Protein AF-A0AAE0UI60-F1 (afdb_monomer_lite)

Structure (mmCIF, N/CA/C/O backbone):
data_AF-A0AAE0UI60-F1
#
_entry.id   AF-A0AAE0UI60-F1
#
loop_
_atom_site.group_PDB
_atom_site.id
_atom_site.type_symbol
_atom_site.label_atom_id
_atom_site.label_alt_id
_atom_site.label_comp_id
_atom_site.label_asym_id
_atom_site.label_entity_id
_atom_site.label_seq_id
_atom_site.pdbx_PDB_ins_code
_atom_site.Cartn_x
_atom_site.Cartn_y
_atom_site.Cartn_z
_atom_site.occupancy
_atom_site.B_iso_or_equiv
_atom_site.auth_seq_id
_atom_site.auth_comp_id
_atom_site.auth_asym_id
_atom_site.auth_atom_id
_atom_site.pdbx_PDB_model_num
ATOM 1 N N . MET A 1 1 ? 24.612 29.756 84.325 1.00 54.50 1 MET A N 1
ATOM 2 C CA . MET A 1 1 ? 24.833 29.083 83.025 1.00 54.50 1 MET A CA 1
ATOM 3 C C . MET A 1 1 ? 26.269 29.325 82.548 1.00 54.50 1 MET A C 1
ATOM 5 O O . MET A 1 1 ? 26.470 29.763 81.431 1.00 54.50 1 MET A O 1
ATOM 9 N N . GLU A 1 2 ? 27.272 29.038 83.386 1.00 56.78 2 GLU A N 1
ATOM 10 C CA . GLU A 1 2 ? 28.703 29.160 83.016 1.00 56.78 2 GLU A CA 1
ATOM 11 C C . GLU A 1 2 ? 29.542 27.953 83.486 1.00 56.78 2 GLU A C 1
ATOM 13 O O . GLU A 1 2 ? 30.718 27.848 83.172 1.00 56.78 2 GLU A O 1
ATOM 18 N N . GLN A 1 3 ? 28.953 26.984 84.201 1.00 57.47 3 GLN A N 1
ATOM 19 C CA . GLN A 1 3 ? 29.685 25.809 84.702 1.00 57.47 3 GLN A CA 1
ATOM 20 C C . GLN A 1 3 ? 29.751 24.630 83.716 1.00 57.47 3 GLN A C 1
ATOM 22 O O . GLN A 1 3 ? 30.562 23.732 83.911 1.00 57.47 3 GLN A O 1
ATOM 27 N N . LEU A 1 4 ? 28.936 24.615 82.653 1.00 56.53 4 LEU A N 1
ATOM 28 C CA . LEU A 1 4 ? 28.912 23.506 81.682 1.00 56.53 4 LEU A CA 1
ATOM 29 C C . LEU A 1 4 ? 29.905 23.687 80.524 1.00 56.53 4 LEU A C 1
ATOM 31 O O . LEU A 1 4 ? 30.267 22.708 79.881 1.00 56.53 4 LEU A O 1
ATOM 35 N N . SER A 1 5 ? 30.387 24.910 80.277 1.00 58.50 5 SER A N 1
ATOM 36 C CA . SER A 1 5 ? 31.343 25.217 79.199 1.00 58.50 5 SER A CA 1
ATOM 37 C C . SER A 1 5 ? 32.766 24.724 79.471 1.00 58.50 5 SER A C 1
ATOM 39 O O . SER A 1 5 ? 33.594 24.743 78.566 1.00 58.50 5 SER A O 1
ATOM 41 N N . HIS A 1 6 ? 33.064 24.281 80.696 1.00 59.53 6 HIS A N 1
ATOM 42 C CA . HIS A 1 6 ? 34.407 23.856 81.107 1.00 59.53 6 HIS A CA 1
ATOM 43 C C . HIS A 1 6 ? 34.570 22.334 81.237 1.00 59.53 6 HIS A C 1
ATOM 45 O O . HIS A 1 6 ? 35.586 21.866 81.744 1.00 59.53 6 HIS A O 1
ATOM 51 N N . THR A 1 7 ? 33.607 21.547 80.747 1.00 59.31 7 THR A N 1
ATOM 52 C CA . THR A 1 7 ? 33.773 20.090 80.627 1.00 59.31 7 THR A CA 1
ATOM 53 C C . THR A 1 7 ? 34.365 19.752 79.258 1.00 59.31 7 THR A C 1
ATOM 55 O O . THR A 1 7 ? 33.757 20.013 78.226 1.00 59.31 7 THR A O 1
ATOM 58 N N . HIS A 1 8 ? 35.592 19.220 79.243 1.00 61.09 8 HIS A N 1
ATOM 59 C CA . HIS A 1 8 ? 36.324 18.889 78.008 1.00 61.09 8 HIS A CA 1
ATOM 60 C C . HIS A 1 8 ? 35.915 17.528 77.410 1.00 61.09 8 HIS A C 1
ATOM 62 O O . HIS A 1 8 ? 36.372 17.165 76.331 1.00 61.09 8 HIS A O 1
ATOM 68 N N . ASP A 1 9 ? 35.049 16.780 78.103 1.00 71.81 9 ASP A N 1
ATOM 69 C CA . ASP A 1 9 ? 34.435 15.548 77.612 1.00 71.81 9 ASP A CA 1
ATOM 70 C C . ASP A 1 9 ? 32.989 15.822 77.169 1.00 71.81 9 ASP A C 1
ATOM 72 O O . ASP A 1 9 ? 32.087 16.097 77.970 1.00 71.81 9 ASP A O 1
ATOM 76 N N . HIS A 1 10 ? 32.776 15.740 75.859 1.00 63.75 10 HIS A N 1
ATOM 77 C CA . HIS A 1 10 ? 31.503 16.040 75.212 1.00 63.75 10 HIS A CA 1
ATOM 78 C C . HIS A 1 10 ? 30.389 15.044 75.566 1.00 63.75 10 HIS A C 1
ATOM 80 O O . HIS A 1 10 ? 29.211 15.386 75.451 1.00 63.75 10 HIS A O 1
ATOM 86 N N . ILE A 1 11 ? 30.724 13.834 76.026 1.00 68.75 11 ILE A N 1
ATOM 87 C CA . ILE A 1 11 ? 29.720 12.843 76.434 1.00 68.75 11 ILE A CA 1
ATOM 88 C C . ILE A 1 11 ? 29.089 13.265 77.764 1.00 68.75 11 ILE A C 1
ATOM 90 O O . ILE A 1 11 ? 27.867 13.224 77.925 1.00 68.75 11 ILE A O 1
ATOM 94 N N . GLN A 1 12 ? 29.906 13.750 78.697 1.00 66.38 12 GLN A N 1
ATOM 95 C CA . GLN A 1 12 ? 29.445 14.187 80.012 1.00 66.38 12 GLN A CA 1
ATOM 96 C C . GLN A 1 12 ? 28.627 15.487 79.931 1.00 66.38 12 GLN A C 1
ATOM 98 O O . GLN A 1 12 ? 27.638 15.657 80.654 1.00 66.38 12 GLN A O 1
ATOM 103 N N . PHE A 1 13 ? 28.971 16.367 78.985 1.00 69.44 13 PHE A N 1
ATOM 104 C CA . PHE A 1 13 ? 28.158 17.531 78.626 1.00 69.44 13 PHE A CA 1
ATOM 105 C C . PHE A 1 13 ? 26.757 17.125 78.143 1.00 69.44 13 PHE A C 1
ATOM 107 O O . PHE A 1 13 ? 25.756 17.642 78.636 1.00 69.44 13 PHE A O 1
ATOM 114 N N . LEU A 1 14 ? 26.657 16.158 77.223 1.00 67.44 14 LEU A N 1
ATOM 115 C CA . LEU A 1 14 ? 25.364 15.708 76.692 1.00 67.44 14 LEU A CA 1
ATOM 116 C C . LEU A 1 14 ? 24.477 15.067 77.769 1.00 67.44 14 LEU A C 1
ATOM 118 O O . LEU A 1 14 ? 23.272 15.327 77.807 1.00 67.44 14 LEU A O 1
ATOM 122 N N . GLN A 1 15 ? 25.064 14.273 78.668 1.00 66.75 15 GLN A N 1
ATOM 123 C CA . GLN A 1 15 ? 24.326 13.639 79.764 1.00 66.75 15 GLN A CA 1
ATOM 124 C C . GLN A 1 15 ? 23.817 14.659 80.795 1.00 66.75 15 GLN A C 1
ATOM 126 O O . GLN A 1 15 ? 22.682 14.560 81.255 1.00 66.75 15 GLN A O 1
ATOM 131 N N . SER A 1 16 ? 24.610 15.682 81.122 1.00 66.06 16 SER A N 1
ATOM 132 C CA . SER A 1 16 ? 24.191 16.744 82.050 1.00 66.06 16 SER A CA 1
ATOM 133 C C . SER A 1 16 ? 23.150 17.697 81.443 1.00 66.06 16 SER A C 1
ATOM 135 O O . SER A 1 16 ? 22.253 18.156 82.153 1.00 66.06 16 SER A O 1
ATOM 137 N N . PHE A 1 17 ? 23.185 17.923 80.124 1.00 62.94 17 PHE A N 1
ATOM 138 C CA . PHE A 1 17 ? 22.167 18.700 79.406 1.00 62.94 17 PHE A CA 1
ATOM 139 C C . PHE A 1 17 ? 20.787 18.026 79.385 1.00 62.94 17 PHE A C 1
ATOM 141 O O . PHE A 1 17 ? 19.764 18.713 79.410 1.00 62.94 17 PHE A O 1
ATOM 148 N N . GLN A 1 18 ? 20.732 16.691 79.349 1.00 62.88 18 GLN A N 1
ATOM 149 C CA . GLN A 1 18 ? 19.467 15.948 79.397 1.00 62.88 18 GLN A CA 1
ATOM 150 C C . GLN A 1 18 ? 18.785 16.058 80.767 1.00 62.88 18 GLN A C 1
ATOM 152 O O . GLN A 1 18 ? 17.566 16.212 80.821 1.00 62.88 18 GLN A O 1
ATOM 157 N N . SER A 1 19 ? 19.558 16.086 81.855 1.00 60.16 19 SER A N 1
ATOM 158 C CA . SER A 1 19 ? 19.050 16.256 83.227 1.00 60.16 19 SER A CA 1
ATOM 159 C C . SER A 1 19 ? 18.514 17.667 83.521 1.00 60.16 19 SER A C 1
ATOM 161 O O . SER A 1 19 ? 17.753 17.848 84.467 1.00 60.16 19 SER A O 1
ATOM 163 N N . LEU A 1 20 ? 18.885 18.667 82.711 1.00 57.47 20 LEU A N 1
ATOM 164 C CA . LEU A 1 20 ? 18.445 20.067 82.826 1.00 57.47 20 LEU A CA 1
ATOM 165 C C . LEU A 1 20 ? 17.223 20.408 81.960 1.00 57.47 20 LEU A C 1
ATOM 167 O O . LEU A 1 20 ? 16.776 21.557 81.960 1.00 57.47 20 LEU A O 1
ATOM 171 N N . ARG A 1 21 ? 16.644 19.432 81.245 1.00 55.31 21 ARG A N 1
ATOM 172 C CA . ARG A 1 21 ? 15.349 19.600 80.571 1.00 55.31 21 ARG A CA 1
ATOM 173 C C . ARG A 1 21 ? 14.219 19.639 81.601 1.00 55.31 21 ARG A C 1
ATOM 175 O O . ARG A 1 21 ? 13.455 18.693 81.754 1.00 55.31 21 ARG A O 1
ATOM 182 N N . VAL A 1 22 ? 14.087 20.767 82.291 1.00 53.34 22 VAL A N 1
ATOM 183 C CA . VAL A 1 22 ? 12.815 21.164 82.898 1.00 53.34 22 VAL A CA 1
ATOM 184 C C . VAL A 1 22 ? 11.835 21.371 81.745 1.00 53.34 22 VAL A C 1
ATOM 186 O O . VAL A 1 22 ? 12.122 22.129 80.820 1.00 53.34 22 VAL A O 1
ATOM 189 N N . SER A 1 23 ? 10.712 20.649 81.777 1.00 56.75 23 SER A N 1
ATOM 190 C CA . SER A 1 23 ? 9.613 20.774 80.817 1.00 56.75 23 SER A CA 1
ATOM 191 C C . SER A 1 23 ? 9.226 22.246 80.670 1.00 56.75 23 SER A C 1
ATOM 193 O O . SER A 1 23 ? 8.583 22.814 81.552 1.00 56.75 23 SER A O 1
ATOM 195 N N . SER A 1 24 ? 9.639 22.877 79.569 1.00 51.75 24 SER A N 1
ATOM 196 C CA . SER A 1 24 ? 9.162 24.206 79.208 1.00 51.75 24 SER A CA 1
ATOM 197 C C . SER A 1 24 ? 7.721 24.038 78.746 1.00 51.75 24 SER A C 1
ATOM 199 O O . SER A 1 24 ? 7.455 23.661 77.609 1.00 51.75 24 SER A O 1
ATOM 201 N N . GLY A 1 25 ? 6.795 24.219 79.688 1.00 56.00 25 GLY A N 1
ATOM 202 C CA . GLY A 1 25 ? 5.372 24.325 79.410 1.00 56.00 25 GLY A CA 1
ATOM 203 C C . GLY A 1 25 ? 5.134 25.563 78.560 1.00 56.00 25 GLY A C 1
ATOM 204 O O . GLY A 1 25 ? 4.997 26.665 79.087 1.00 56.00 25 GLY A O 1
ATOM 205 N N . ARG A 1 26 ? 5.141 25.379 77.243 1.00 54.03 26 ARG A N 1
ATOM 206 C CA . ARG A 1 26 ? 4.696 26.380 76.284 1.00 54.03 26 ARG A CA 1
ATOM 207 C C . ARG A 1 26 ? 4.204 25.681 75.023 1.00 54.03 26 ARG A C 1
ATOM 209 O O . ARG A 1 26 ? 4.952 25.477 74.070 1.00 54.03 26 ARG A O 1
ATOM 216 N N . ASP A 1 27 ? 2.932 25.305 75.059 1.00 57.16 27 ASP A N 1
ATOM 217 C CA . ASP A 1 27 ? 2.177 24.861 73.892 1.00 57.16 27 ASP A CA 1
ATOM 218 C C . ASP A 1 27 ? 1.843 26.075 73.014 1.00 57.16 27 ASP A C 1
ATOM 220 O O . ASP A 1 27 ? 0.735 26.600 73.059 1.00 57.16 27 ASP A O 1
ATOM 224 N N . ASP A 1 28 ? 2.779 26.514 72.175 1.00 61.03 28 ASP A N 1
ATOM 225 C CA . ASP A 1 28 ? 2.447 27.407 71.056 1.00 61.03 28 ASP A CA 1
ATOM 226 C C . ASP A 1 28 ? 2.079 26.545 69.829 1.00 61.03 28 ASP A C 1
ATOM 228 O O . ASP A 1 28 ? 2.701 26.612 68.771 1.00 61.03 28 ASP A O 1
ATOM 232 N N . SER A 1 29 ? 1.070 25.677 69.984 1.00 56.62 29 SER A N 1
ATOM 233 C CA . SER A 1 29 ? 0.429 24.977 68.865 1.00 56.62 29 SER A CA 1
ATOM 234 C C . SER A 1 29 ? -0.749 25.822 68.395 1.00 56.62 29 SER A C 1
ATOM 236 O O . SER A 1 29 ? -1.833 25.799 68.982 1.00 56.62 29 SER A O 1
ATOM 238 N N . SER A 1 30 ? -0.544 26.614 67.345 1.00 58.53 30 SER A N 1
ATOM 239 C CA . SER A 1 30 ? -1.636 27.279 66.638 1.00 58.53 30 SER A CA 1
ATOM 240 C C . SER A 1 30 ? -2.511 26.218 65.966 1.00 58.53 30 SER A C 1
ATOM 242 O O . SER A 1 30 ? -2.316 25.838 64.813 1.00 58.53 30 SER A O 1
ATOM 244 N N . SER A 1 31 ? -3.489 25.704 66.712 1.00 60.28 31 SER A N 1
ATOM 245 C CA . SER A 1 31 ? -4.502 24.811 66.161 1.00 60.28 31 SER A CA 1
ATOM 246 C C . SER A 1 31 ? -5.341 25.581 65.136 1.00 60.28 31 SER A C 1
ATOM 248 O O . SER A 1 31 ? -6.207 26.387 65.469 1.00 60.28 31 SER A O 1
ATOM 250 N N . ILE A 1 32 ? -5.073 25.357 63.849 1.00 65.12 32 ILE A N 1
ATOM 251 C CA . ILE A 1 32 ? -6.052 25.662 62.808 1.00 65.12 32 ILE A CA 1
ATOM 252 C C . ILE A 1 32 ? -7.220 24.705 63.041 1.00 65.12 32 ILE A C 1
ATOM 254 O O . ILE A 1 32 ? -7.151 23.508 62.755 1.00 65.12 32 ILE A O 1
ATOM 258 N N . THR A 1 33 ? -8.299 25.233 63.609 1.00 63.25 33 THR A N 1
ATOM 259 C CA . THR A 1 33 ? -9.559 24.512 63.765 1.00 63.25 33 THR A CA 1
ATOM 260 C C . THR A 1 33 ? -10.186 24.333 62.385 1.00 63.25 33 THR A C 1
ATOM 262 O O . THR A 1 33 ? -10.942 25.180 61.913 1.00 63.25 33 THR A O 1
ATOM 265 N N . VAL A 1 34 ? -9.866 23.227 61.709 1.00 62.97 34 VAL A N 1
ATOM 266 C CA . VAL A 1 34 ? -10.606 22.804 60.514 1.00 62.97 34 VAL A CA 1
ATOM 267 C C . VAL A 1 34 ? -12.009 22.419 60.975 1.00 62.97 34 VAL A C 1
ATOM 269 O O . VAL A 1 34 ? -12.195 21.439 61.698 1.00 62.97 34 VAL A O 1
ATOM 272 N N . ASN A 1 35 ? -12.995 23.236 60.614 1.00 63.19 35 ASN A N 1
ATOM 273 C CA . ASN A 1 35 ? -14.378 23.069 61.039 1.00 63.19 35 ASN A CA 1
ATOM 274 C C . ASN A 1 35 ? -14.955 21.752 60.481 1.00 63.19 35 ASN A C 1
ATOM 276 O O . ASN A 1 35 ? -15.293 21.654 59.302 1.00 63.19 35 ASN A O 1
ATOM 280 N N . LYS A 1 36 ? -15.063 20.730 61.341 1.00 61.31 36 LYS A N 1
ATOM 281 C CA . LYS A 1 36 ? -15.553 19.380 61.003 1.00 61.31 36 LYS A CA 1
ATOM 282 C C . LYS A 1 36 ? -17.068 19.304 60.751 1.00 61.31 36 LYS A C 1
ATOM 284 O O . LYS A 1 36 ? -17.559 18.229 60.425 1.00 61.31 36 LYS A O 1
ATOM 289 N N . HIS A 1 37 ? -17.809 20.407 60.895 1.00 65.69 37 HIS A N 1
ATOM 290 C CA . HIS A 1 37 ? -19.267 20.443 60.710 1.00 65.69 37 HIS A CA 1
ATOM 291 C C . HIS A 1 37 ? -19.707 20.890 59.310 1.00 65.69 37 HIS A C 1
ATOM 293 O O . HIS A 1 37 ? -20.903 21.009 59.047 1.00 65.69 37 HIS A O 1
ATOM 299 N N . LEU A 1 38 ? -18.764 21.129 58.397 1.00 69.69 38 LEU A N 1
ATOM 300 C CA . LEU A 1 38 ? -19.082 21.452 57.011 1.00 69.69 38 LEU A CA 1
ATOM 301 C C . LEU A 1 38 ? -19.504 20.177 56.269 1.00 69.69 38 LEU A C 1
ATOM 303 O O . LEU A 1 38 ? -18.672 19.367 55.866 1.00 69.69 38 LEU A O 1
ATOM 307 N N . SER A 1 39 ? -20.815 19.995 56.102 1.00 78.69 39 SER A N 1
ATOM 308 C CA . SER A 1 39 ? -21.358 18.958 55.225 1.00 78.69 39 SER A CA 1
ATOM 309 C C . SER A 1 39 ? -21.377 19.449 53.776 1.00 78.69 39 SER A C 1
ATOM 311 O O . SER A 1 39 ? -21.921 20.505 53.458 1.00 78.69 39 SER A O 1
ATOM 313 N N . PHE A 1 40 ? -20.817 18.637 52.880 1.00 85.38 40 PHE A N 1
ATOM 314 C CA . PHE A 1 40 ? -20.892 18.828 51.431 1.00 85.38 40 PHE A CA 1
ATOM 315 C C . PHE A 1 40 ? -22.069 18.073 50.806 1.00 85.38 40 PHE A C 1
ATOM 317 O O . PHE A 1 40 ? -22.116 17.930 49.587 1.00 85.38 40 PHE A O 1
ATOM 324 N N . ASP A 1 41 ? -23.014 17.566 51.599 1.00 88.81 41 ASP A N 1
ATOM 325 C CA . ASP A 1 41 ? -24.104 16.732 51.082 1.00 88.81 41 ASP A CA 1
ATOM 326 C C . ASP A 1 41 ? -24.990 17.507 50.102 1.00 88.81 41 ASP A C 1
ATOM 328 O O . ASP A 1 41 ? -25.378 16.969 49.067 1.00 88.81 41 ASP A O 1
ATOM 332 N N . GLY A 1 42 ? -25.216 18.801 50.358 1.00 90.56 42 GLY A N 1
ATOM 333 C CA . GLY A 1 42 ? -25.898 19.690 49.415 1.00 90.56 42 GLY A CA 1
ATOM 334 C C . GLY A 1 42 ? -25.142 19.834 48.091 1.00 90.56 42 GLY A C 1
ATOM 335 O O . GLY A 1 42 ? -25.736 19.705 47.026 1.00 90.56 42 GLY A O 1
ATOM 336 N N . VAL A 1 43 ? -23.818 20.014 48.144 1.00 91.19 43 VAL A N 1
ATOM 337 C CA . VAL A 1 43 ? -22.960 20.117 46.948 1.00 91.19 43 VAL A CA 1
ATOM 338 C C . VAL A 1 43 ? -22.945 18.799 46.173 1.00 91.19 43 VAL A C 1
ATOM 340 O O . VAL A 1 43 ? -23.096 18.788 44.954 1.00 91.19 43 VAL A O 1
ATOM 343 N N . ARG A 1 44 ? -22.822 17.673 46.881 1.00 91.69 44 ARG A N 1
ATOM 344 C CA . ARG A 1 44 ? -22.840 16.326 46.305 1.00 91.69 44 ARG A CA 1
ATOM 345 C C . ARG A 1 44 ? -24.174 16.024 45.634 1.00 91.69 44 ARG A C 1
ATOM 347 O O . ARG A 1 44 ? -24.186 15.435 44.554 1.00 91.69 44 ARG A O 1
ATOM 354 N N . LYS A 1 45 ? -25.280 16.451 46.248 1.00 95.94 45 LYS A N 1
ATOM 355 C CA . LYS A 1 45 ? -26.622 16.324 45.682 1.00 95.94 45 LYS A CA 1
ATOM 356 C C . LYS A 1 45 ? -26.754 17.153 44.409 1.00 95.94 45 LYS A C 1
ATOM 358 O O . LYS A 1 45 ? -27.077 16.585 43.376 1.00 95.94 45 LYS A O 1
ATOM 363 N N . SER A 1 46 ? -26.392 18.436 44.444 1.00 96.06 46 SER A N 1
ATOM 364 C CA . SER A 1 46 ? -26.423 19.298 43.256 1.00 96.06 46 SER A CA 1
ATOM 365 C C . SER A 1 46 ? -25.552 18.764 42.115 1.00 96.06 46 SER A C 1
ATOM 367 O O . SER A 1 46 ? -25.952 18.828 40.956 1.00 96.06 46 SER A O 1
ATOM 369 N N . L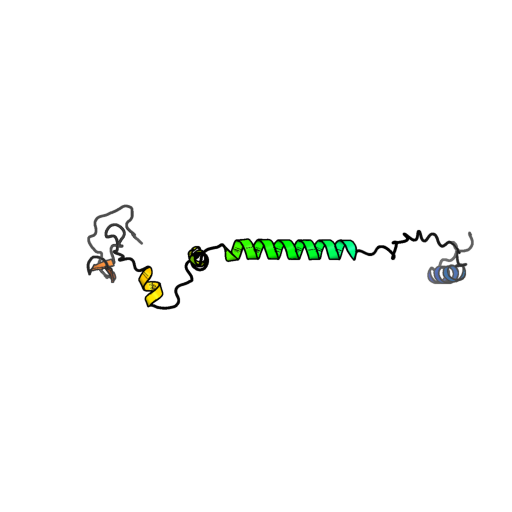EU A 1 47 ? -24.382 18.195 42.423 1.00 95.38 47 LEU A N 1
ATOM 370 C CA . LEU A 1 47 ? -23.518 17.566 41.423 1.00 95.38 47 LEU A CA 1
ATOM 371 C C . LEU A 1 47 ? -24.145 16.290 40.840 1.00 95.38 47 LEU A C 1
ATOM 373 O O . LEU A 1 47 ? -24.050 16.055 39.638 1.00 95.38 47 LEU A O 1
ATOM 377 N N . SER A 1 48 ? -24.807 15.488 41.677 1.00 96.44 48 SER A N 1
ATOM 378 C CA . SER A 1 48 ? -25.544 14.294 41.241 1.00 96.44 48 SER A CA 1
ATOM 379 C C . SER A 1 48 ? -26.721 14.665 40.337 1.00 96.44 48 SER A C 1
ATOM 381 O O . SER A 1 48 ? -26.891 14.062 39.280 1.00 96.44 48 SER A O 1
ATOM 383 N N . ASP A 1 49 ? -27.482 15.696 40.708 1.00 97.00 49 ASP A N 1
ATOM 384 C CA . ASP A 1 49 ? -28.612 16.199 39.926 1.00 97.00 49 ASP A CA 1
ATOM 385 C C . ASP A 1 49 ? -28.142 16.780 38.580 1.00 97.00 49 ASP A C 1
ATOM 387 O O . ASP A 1 49 ? -28.760 16.532 37.544 1.00 97.00 49 ASP A O 1
ATOM 391 N N . LEU A 1 50 ? -27.012 17.500 38.565 1.00 96.00 50 LEU A N 1
ATOM 392 C CA . LEU A 1 50 ? -26.390 17.999 37.335 1.00 96.00 50 LEU A CA 1
ATOM 393 C C . LEU A 1 50 ? -25.912 16.857 36.430 1.00 96.00 50 LEU A C 1
ATOM 395 O O . LEU A 1 50 ? -26.166 16.890 35.228 1.00 96.00 50 LEU A O 1
ATOM 399 N N . LYS A 1 51 ? -25.243 15.845 36.996 1.00 94.69 51 LYS A N 1
ATOM 400 C CA . LYS A 1 51 ? -24.806 14.657 36.252 1.00 94.69 51 LYS A CA 1
ATOM 401 C C . LYS A 1 51 ? -26.000 13.951 35.612 1.00 94.69 51 LYS A C 1
ATOM 403 O O . LYS A 1 51 ? -25.952 13.648 34.426 1.00 94.69 51 LYS A O 1
ATOM 408 N N . LYS A 1 52 ? -27.075 13.748 36.377 1.00 96.00 52 LYS A N 1
ATOM 409 C CA . LYS A 1 52 ? -28.303 13.127 35.877 1.00 96.00 52 LYS A CA 1
ATOM 410 C C . LYS A 1 52 ? -28.899 13.925 34.716 1.00 96.00 52 LYS A C 1
ATOM 412 O O . LYS A 1 52 ? -29.225 13.347 33.689 1.00 96.00 52 LYS A O 1
ATOM 417 N N . ARG A 1 53 ? -28.972 15.253 34.844 1.00 93.50 53 ARG A N 1
ATOM 418 C CA . ARG A 1 53 ? -29.446 16.135 33.764 1.00 93.50 53 ARG A CA 1
ATOM 419 C C . ARG A 1 53 ? -28.571 16.066 32.517 1.00 93.50 53 ARG A C 1
ATOM 421 O O . ARG A 1 53 ? -29.099 16.081 31.414 1.00 93.50 53 ARG A O 1
ATOM 428 N N . LEU A 1 54 ? -27.248 15.992 32.675 1.00 90.25 54 LEU A N 1
ATOM 429 C CA . LEU A 1 54 ? -26.342 15.778 31.546 1.00 90.25 54 LEU A CA 1
ATOM 430 C C . LEU A 1 54 ? -26.629 14.442 30.861 1.00 90.25 54 LEU A C 1
ATOM 432 O O . LEU A 1 54 ? -26.736 14.416 29.644 1.00 90.25 54 LEU A O 1
ATOM 436 N N . GLU A 1 55 ? -26.785 13.357 31.619 1.00 87.06 55 GLU A N 1
ATOM 437 C CA . GLU A 1 55 ? -27.119 12.036 31.071 1.00 87.06 55 GLU A CA 1
ATOM 438 C C . GLU A 1 55 ? -28.473 12.036 30.350 1.00 87.06 55 GLU A C 1
ATOM 440 O O . GLU A 1 55 ? -28.569 11.478 29.262 1.00 87.06 55 GLU A O 1
ATOM 445 N N . GLU A 1 56 ? -29.490 12.704 30.900 1.00 90.25 56 GLU A N 1
ATOM 446 C CA . GLU A 1 56 ? -30.800 12.886 30.260 1.00 90.25 56 GLU A CA 1
ATOM 447 C C . GLU A 1 56 ? -30.669 13.647 28.930 1.00 90.25 56 GLU A C 1
ATOM 449 O O . GLU A 1 56 ? -31.156 13.165 27.912 1.00 90.25 56 GLU A O 1
ATOM 454 N N . ILE A 1 57 ? -29.931 14.766 28.904 1.00 85.88 57 ILE A N 1
ATOM 455 C CA . ILE A 1 57 ? -29.653 15.526 27.671 1.00 85.88 57 ILE A CA 1
ATOM 456 C C . ILE A 1 57 ? -28.891 14.664 26.664 1.00 85.88 57 ILE A C 1
ATOM 458 O O . ILE A 1 57 ? -29.238 14.639 25.486 1.00 85.88 57 ILE A O 1
ATOM 462 N N . PHE A 1 58 ? -27.862 13.938 27.111 1.00 75.00 58 PHE A N 1
ATOM 463 C CA . PHE A 1 58 ? -27.102 13.055 26.237 1.00 75.00 58 PHE A CA 1
ATOM 464 C C . PHE A 1 58 ? -27.996 11.977 25.646 1.00 75.00 58 PHE A C 1
ATOM 466 O O . PHE A 1 58 ? -27.909 11.769 24.449 1.00 75.00 58 PHE A O 1
ATOM 473 N N . GLN A 1 59 ? -28.864 11.331 26.425 1.00 76.94 59 GLN A N 1
ATOM 474 C CA . GLN A 1 59 ? -29.780 10.307 25.918 1.00 76.94 59 GLN A CA 1
ATOM 475 C C . GLN A 1 59 ? -30.847 10.893 24.989 1.00 76.94 59 GLN A C 1
ATOM 477 O O . GLN A 1 59 ? -31.091 10.330 23.929 1.00 76.94 59 GLN A O 1
ATOM 482 N N . GLU A 1 60 ? -31.453 12.032 25.322 1.00 74.25 60 GLU A N 1
ATOM 483 C CA . GLU A 1 60 ? -32.437 12.689 24.454 1.00 74.25 60 GLU A CA 1
ATOM 484 C C . GLU A 1 60 ? -31.836 13.129 23.113 1.00 74.25 60 GLU A C 1
ATOM 486 O O . GLU A 1 60 ? -32.501 13.023 22.082 1.00 74.25 60 GLU A O 1
ATOM 491 N N . GLU A 1 61 ? -30.583 13.584 23.101 1.00 65.31 61 GLU A N 1
ATOM 492 C CA . GLU A 1 61 ? -29.875 13.959 21.875 1.00 65.31 61 GLU A CA 1
ATOM 493 C C . GLU A 1 61 ? -29.283 12.739 21.144 1.00 65.31 61 GLU A C 1
ATOM 495 O O . GLU A 1 61 ? -29.287 12.725 19.916 1.00 65.31 61 GLU A O 1
ATOM 500 N N . PHE A 1 62 ? -28.856 11.679 21.851 1.00 58.47 62 PHE A N 1
ATOM 501 C CA . PHE A 1 62 ? -28.353 10.439 21.233 1.00 58.47 62 PHE A CA 1
ATOM 502 C C . PHE A 1 62 ? -29.462 9.577 20.624 1.00 58.47 62 PHE A C 1
ATOM 504 O O . PHE A 1 62 ? -29.252 8.988 19.568 1.00 58.47 62 PHE A O 1
ATOM 511 N N . ILE A 1 63 ? -30.644 9.514 21.248 1.00 59.97 63 ILE A N 1
ATOM 512 C CA . ILE A 1 63 ? -31.812 8.777 20.727 1.00 59.97 63 ILE A CA 1
ATOM 513 C C . ILE A 1 63 ? -32.370 9.461 19.465 1.00 59.97 63 ILE A C 1
ATOM 515 O O . ILE A 1 63 ? -33.001 8.812 18.634 1.00 59.97 63 ILE A O 1
ATOM 519 N N . LYS A 1 64 ? -32.105 10.763 19.284 1.00 58.53 64 LYS A N 1
ATOM 520 C CA . LYS A 1 64 ? -32.418 11.502 18.051 1.00 58.53 64 LYS A CA 1
ATOM 521 C C . LYS A 1 64 ? -31.360 11.363 16.969 1.00 58.53 64 LYS A C 1
ATOM 523 O O . LYS A 1 64 ? -31.616 11.815 15.852 1.00 58.53 64 LYS A O 1
ATOM 528 N N . ILE A 1 65 ? -30.195 10.777 17.256 1.00 54.97 65 ILE A N 1
ATOM 529 C CA . ILE A 1 65 ? -29.275 10.467 16.173 1.00 54.97 65 ILE A CA 1
ATOM 530 C C . ILE A 1 65 ? -29.927 9.324 15.394 1.00 54.97 65 ILE A C 1
ATOM 532 O O . ILE A 1 65 ? -30.164 8.261 15.971 1.00 54.97 65 ILE A O 1
ATOM 536 N N . PRO A 1 66 ? -30.278 9.529 14.113 1.00 55.22 66 PRO A N 1
ATOM 537 C CA . PRO A 1 66 ? -30.918 8.487 13.327 1.00 55.22 66 PRO A CA 1
ATOM 538 C C . PRO A 1 66 ? -30.029 7.241 13.330 1.00 55.22 66 PRO A C 1
ATOM 540 O O . PRO A 1 66 ? -28.813 7.365 13.479 1.00 55.22 66 PRO A O 1
ATOM 543 N N . GLU A 1 67 ? -30.590 6.059 13.072 1.00 54.56 67 GLU A N 1
ATOM 544 C CA . GLU A 1 67 ? -29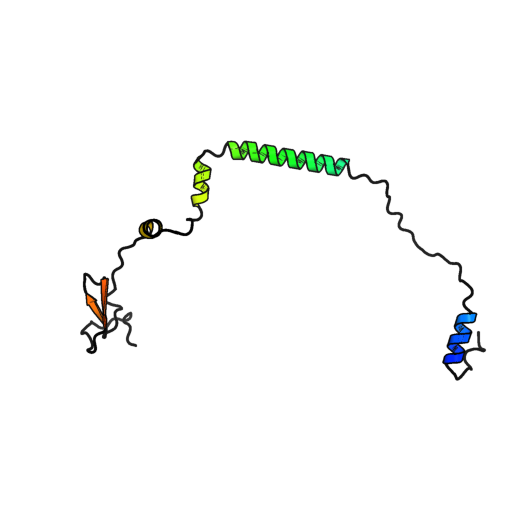.864 4.784 12.889 1.00 54.56 67 GLU A CA 1
ATOM 545 C C . GLU A 1 67 ? -28.609 4.893 11.984 1.00 54.56 67 GLU A C 1
ATOM 547 O O . GLU A 1 67 ? -27.708 4.059 12.030 1.00 54.56 67 GLU A O 1
ATOM 552 N N . HIS A 1 68 ? -28.487 5.978 11.220 1.00 51.41 68 HIS A N 1
ATOM 553 C CA . HIS A 1 68 ? -27.292 6.441 10.523 1.00 51.41 68 HIS A CA 1
ATOM 554 C C . HIS A 1 68 ? -26.069 6.776 11.414 1.00 51.41 68 HIS A C 1
ATOM 556 O O . HIS A 1 68 ? -24.984 6.926 10.868 1.00 51.41 68 HIS A O 1
ATOM 562 N N . ALA A 1 69 ? -26.147 6.862 12.750 1.00 46.94 69 ALA A N 1
ATOM 563 C CA . ALA A 1 69 ? -24.944 6.983 13.597 1.00 46.94 69 ALA A CA 1
ATOM 564 C C . ALA A 1 69 ? -24.242 5.667 13.922 1.00 46.94 69 ALA A C 1
ATOM 566 O O . ALA A 1 69 ? -23.050 5.692 14.229 1.00 46.94 69 ALA A O 1
ATOM 567 N N . ALA A 1 70 ? -24.899 4.522 13.722 1.00 48.72 70 ALA A N 1
ATOM 568 C CA . ALA A 1 70 ? -24.158 3.280 13.510 1.00 48.72 70 ALA A CA 1
ATOM 569 C C . ALA A 1 70 ? -23.235 3.410 12.279 1.00 48.72 70 ALA A C 1
ATOM 571 O O . ALA A 1 70 ? -22.159 2.821 12.241 1.00 48.72 70 ALA A O 1
ATOM 572 N N . ALA A 1 71 ? -23.592 4.274 11.321 1.00 51.00 71 ALA A N 1
ATOM 573 C CA . ALA A 1 71 ? -22.720 4.638 10.214 1.00 51.00 71 ALA A CA 1
ATOM 574 C C . ALA A 1 71 ? -21.643 5.673 10.589 1.00 51.00 71 ALA A C 1
ATOM 576 O O . ALA A 1 71 ? -20.745 5.881 9.798 1.00 51.00 71 ALA A O 1
ATOM 577 N N . VAL A 1 72 ? -21.621 6.296 11.775 1.00 46.62 72 VAL A N 1
ATOM 578 C CA . VAL A 1 72 ? -20.504 7.192 12.180 1.00 46.62 72 VAL A CA 1
ATOM 579 C C . VAL A 1 72 ? -19.290 6.398 12.686 1.00 46.62 72 VAL A C 1
ATOM 581 O O . VAL A 1 72 ? -18.165 6.900 12.668 1.00 46.62 72 VAL A O 1
ATOM 584 N N . GLN A 1 73 ? -19.460 5.098 12.955 1.00 47.16 73 GLN A N 1
ATOM 585 C CA . GLN A 1 73 ? -18.348 4.142 12.921 1.00 47.16 73 GLN A CA 1
ATOM 586 C C . GLN A 1 73 ? -17.668 4.060 11.528 1.00 47.16 73 GLN A C 1
ATOM 588 O O . GLN A 1 73 ? -16.614 3.448 11.430 1.00 47.16 73 GLN A O 1
ATOM 593 N N . MET A 1 74 ? -18.185 4.735 10.479 1.00 47.62 74 MET A N 1
ATOM 594 C CA . MET A 1 74 ? -17.511 4.934 9.178 1.00 47.62 74 MET A CA 1
ATOM 595 C C . MET A 1 74 ? -16.317 5.893 9.204 1.00 47.62 74 MET A C 1
ATOM 597 O O . MET A 1 74 ? -15.608 5.946 8.202 1.00 47.62 74 MET A O 1
ATOM 601 N N . ILE A 1 75 ? -16.082 6.701 10.247 1.00 54.62 75 ILE A N 1
ATOM 602 C CA . ILE A 1 75 ? -15.000 7.703 10.136 1.00 54.62 75 ILE A CA 1
ATOM 603 C C . ILE A 1 75 ? -13.609 7.047 10.201 1.00 54.62 75 ILE A C 1
ATOM 605 O O . ILE A 1 75 ? -12.676 7.551 9.579 1.00 54.62 75 ILE A O 1
ATOM 609 N N . LEU A 1 76 ? -13.467 5.886 10.853 1.00 54.94 76 LEU A N 1
ATOM 610 C CA . LEU A 1 76 ? -12.318 5.012 10.621 1.00 54.94 76 LEU A CA 1
ATOM 611 C C . LEU A 1 76 ? -12.792 3.732 9.930 1.00 54.94 76 LEU A C 1
ATOM 613 O O . LEU A 1 76 ? -13.583 2.997 10.525 1.00 54.94 76 LEU A O 1
ATOM 617 N N . PRO A 1 77 ? -12.286 3.417 8.723 1.00 67.81 77 PRO A N 1
ATOM 618 C CA . PRO A 1 77 ? -12.393 2.064 8.208 1.00 67.81 77 PRO A CA 1
ATOM 619 C C . PRO A 1 77 ? -11.844 1.118 9.277 1.00 67.81 77 PRO A C 1
ATOM 621 O O . PRO A 1 77 ? -10.736 1.318 9.782 1.00 67.81 77 PRO A O 1
ATOM 624 N N . SER A 1 78 ? -12.634 0.120 9.663 1.00 76.25 78 SER A N 1
ATOM 625 C CA . SER A 1 78 ? -12.113 -0.960 10.494 1.00 76.25 78 SER A CA 1
ATOM 626 C C . SER A 1 78 ? -11.002 -1.669 9.720 1.00 76.25 78 SER A C 1
ATOM 628 O O . SER A 1 78 ? -11.082 -1.799 8.498 1.00 76.25 78 SER A O 1
ATOM 630 N N . GLU A 1 79 ? -9.941 -2.083 10.418 1.00 87.00 79 GLU A N 1
ATOM 631 C CA . GLU A 1 79 ? -8.854 -2.816 9.769 1.00 87.00 79 GLU A CA 1
ATOM 632 C C . GLU A 1 79 ? -9.426 -4.057 9.065 1.00 87.00 79 GLU A C 1
ATOM 634 O O . GLU A 1 79 ? -10.154 -4.822 9.708 1.00 87.00 79 GLU A O 1
ATOM 639 N N . PRO A 1 80 ? -9.131 -4.263 7.770 1.00 91.19 80 PRO A N 1
ATOM 640 C CA . PRO A 1 80 ? -9.591 -5.436 7.035 1.00 91.19 80 PRO A CA 1
ATOM 641 C C . PRO A 1 80 ? -9.040 -6.720 7.674 1.00 91.19 80 PRO A C 1
ATOM 643 O O . PRO A 1 80 ? -7.855 -6.799 8.004 1.00 91.19 80 PRO A O 1
ATOM 646 N N . LYS A 1 81 ? -9.896 -7.735 7.868 1.00 93.44 81 LYS A N 1
ATOM 647 C CA . LYS A 1 81 ? -9.538 -8.983 8.582 1.00 93.44 81 LYS A CA 1
ATOM 648 C C . LYS A 1 81 ? -9.649 -10.231 7.720 1.00 93.44 81 LYS A C 1
ATOM 650 O O . LYS A 1 81 ? -9.041 -11.249 8.046 1.00 93.44 81 LYS A O 1
ATOM 655 N N . SER A 1 82 ?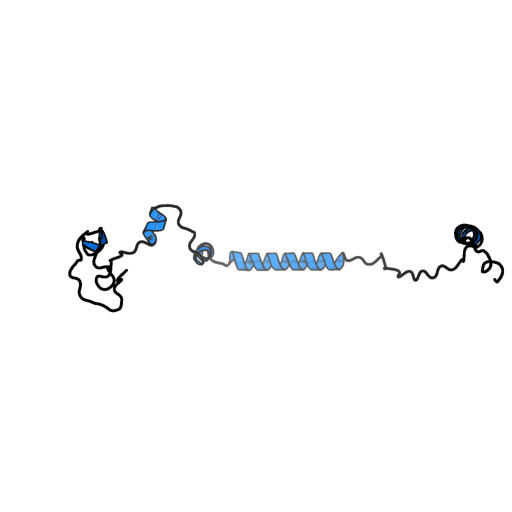 -10.422 -10.167 6.644 1.00 94.75 82 SER A N 1
ATOM 656 C CA . SER A 1 82 ? -10.582 -11.245 5.673 1.00 94.75 82 SER A CA 1
ATOM 657 C C . SER A 1 82 ? -10.016 -10.856 4.311 1.00 94.75 82 SER A C 1
ATOM 659 O O . SER A 1 82 ? -9.817 -9.679 4.008 1.00 94.75 82 SER A O 1
ATOM 661 N N . ARG A 1 83 ? -9.758 -11.855 3.461 1.00 95.50 83 ARG A N 1
ATOM 662 C CA . ARG A 1 83 ? -9.297 -11.628 2.085 1.00 95.50 83 ARG A CA 1
ATOM 663 C C . ARG A 1 83 ? -10.293 -10.766 1.309 1.00 95.50 83 ARG A C 1
ATOM 665 O O . ARG A 1 83 ? -9.877 -9.889 0.560 1.00 95.50 83 ARG A O 1
ATOM 672 N N . GLU A 1 84 ? -11.580 -11.015 1.498 1.00 96.06 84 GLU A N 1
ATOM 673 C CA . GLU A 1 84 ? -12.679 -10.289 0.869 1.00 96.06 84 GLU A CA 1
ATOM 674 C C . GLU A 1 84 ? -12.678 -8.815 1.299 1.00 96.06 84 GLU A C 1
ATOM 676 O O . GLU A 1 84 ? -12.814 -7.944 0.441 1.00 96.06 84 GLU A O 1
ATOM 681 N N . ASP A 1 85 ? -12.386 -8.529 2.576 1.00 93.62 85 ASP A N 1
ATOM 682 C CA . ASP A 1 85 ? -12.248 -7.152 3.071 1.00 93.62 85 ASP A CA 1
ATOM 683 C C . ASP A 1 85 ? -11.116 -6.402 2.353 1.00 93.62 85 ASP A C 1
ATOM 685 O O . ASP A 1 85 ? -11.288 -5.265 1.918 1.00 93.62 85 ASP A O 1
ATOM 689 N N . PHE A 1 86 ? -9.955 -7.044 2.177 1.00 92.69 86 PHE A N 1
ATOM 690 C CA . PHE A 1 86 ? -8.821 -6.442 1.465 1.00 92.69 86 PHE A CA 1
ATOM 691 C C . PHE A 1 86 ? -9.110 -6.206 -0.021 1.00 92.69 86 PHE A C 1
ATOM 693 O O . PHE A 1 86 ? -8.618 -5.232 -0.593 1.00 92.69 86 PHE A O 1
ATOM 700 N N . LEU A 1 87 ? -9.914 -7.067 -0.654 1.00 94.56 87 LEU A N 1
ATOM 701 C CA . LEU A 1 87 ? -10.265 -6.926 -2.069 1.00 94.56 87 LEU A CA 1
ATOM 702 C C . LEU A 1 87 ? -11.095 -5.666 -2.353 1.00 94.56 87 LEU A C 1
ATOM 704 O O . LEU A 1 87 ? -11.043 -5.168 -3.476 1.00 94.56 87 LEU A O 1
ATOM 708 N N . HIS A 1 88 ? -11.785 -5.091 -1.362 1.00 90.38 88 HIS A N 1
ATOM 709 C CA . HIS A 1 88 ? -12.447 -3.789 -1.525 1.00 90.38 88 HIS A CA 1
ATOM 710 C C . HIS A 1 88 ? -11.472 -2.640 -1.811 1.00 90.38 88 HIS A C 1
ATOM 712 O O . HIS A 1 88 ? -11.863 -1.644 -2.416 1.00 90.38 88 HIS A O 1
ATOM 718 N N . TYR A 1 89 ? -10.205 -2.787 -1.423 1.00 90.06 89 TYR A N 1
ATOM 719 C CA . TYR A 1 89 ? -9.138 -1.813 -1.664 1.00 90.06 89 TYR A CA 1
ATOM 720 C C . TYR A 1 89 ? -8.258 -2.194 -2.859 1.00 90.06 89 TYR A C 1
ATOM 722 O O . TYR A 1 89 ? -7.184 -1.622 -3.053 1.00 90.06 89 TYR A O 1
ATOM 730 N N . PHE A 1 90 ? -8.681 -3.183 -3.649 1.00 92.19 90 PHE A N 1
ATOM 731 C CA . PHE A 1 90 ? -7.920 -3.646 -4.793 1.00 92.19 90 PHE A CA 1
ATOM 732 C C . PHE A 1 90 ? -7.746 -2.526 -5.824 1.00 92.19 90 PHE A C 1
ATOM 734 O O . PHE A 1 90 ? -8.706 -1.906 -6.278 1.00 92.19 90 PHE A O 1
ATOM 741 N N . CYS A 1 91 ? -6.497 -2.307 -6.222 1.00 93.06 91 CYS A N 1
ATOM 742 C CA . CYS A 1 91 ? -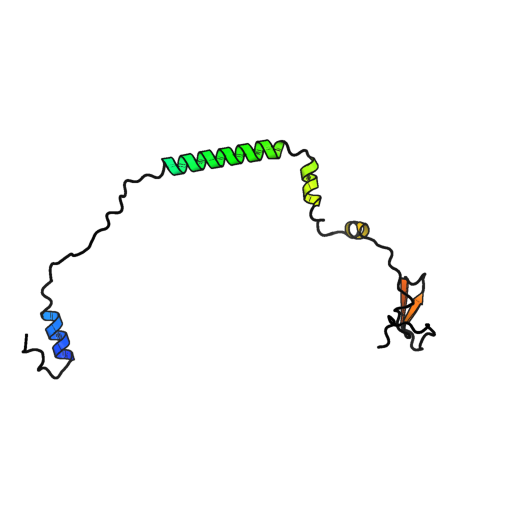6.130 -1.411 -7.302 1.00 93.06 91 CYS A CA 1
ATOM 743 C C . CYS A 1 91 ? -5.247 -2.173 -8.285 1.00 93.06 91 CYS A C 1
ATOM 745 O O . CYS A 1 91 ? -4.296 -2.856 -7.899 1.00 93.06 91 CYS A O 1
ATOM 747 N N . ASP A 1 92 ? -5.572 -2.045 -9.565 1.00 91.94 92 ASP A N 1
ATOM 748 C CA . ASP A 1 92 ? -4.823 -2.657 -10.648 1.00 91.94 92 ASP A CA 1
ATOM 749 C C . ASP A 1 92 ? -3.500 -1.906 -10.862 1.00 91.94 92 ASP A C 1
ATOM 751 O O . ASP A 1 92 ? -3.443 -0.882 -11.542 1.00 91.94 92 ASP A O 1
ATOM 755 N N . LEU A 1 93 ? -2.419 -2.421 -10.277 1.00 93.19 93 LEU A N 1
ATOM 756 C CA . LEU A 1 93 ? -1.090 -1.830 -10.408 1.00 93.19 93 LEU A CA 1
ATOM 757 C C . LEU A 1 93 ? -0.397 -2.273 -11.702 1.00 93.19 93 LEU A C 1
ATOM 759 O O . LEU A 1 93 ? -0.483 -3.429 -12.123 1.00 93.19 93 LEU A O 1
ATOM 763 N N . THR A 1 94 ? 0.347 -1.349 -12.306 1.00 95.81 94 THR A N 1
ATOM 764 C CA . THR A 1 94 ? 1.247 -1.607 -13.436 1.00 95.81 94 THR A CA 1
ATOM 765 C C . THR A 1 94 ? 2.592 -0.950 -13.179 1.00 95.81 94 THR A C 1
ATOM 767 O O . THR A 1 94 ? 2.649 0.179 -12.691 1.00 95.81 94 THR A O 1
ATOM 770 N N . LEU A 1 95 ? 3.674 -1.632 -13.535 1.00 95.50 95 LEU A N 1
ATOM 771 C CA . LEU A 1 95 ? 5.031 -1.120 -13.389 1.00 95.50 95 LEU A CA 1
ATOM 772 C C . LEU A 1 95 ? 5.363 -0.113 -14.498 1.00 95.50 95 LEU A C 1
ATOM 774 O O . LEU A 1 95 ? 4.940 -0.257 -15.650 1.00 95.50 95 LEU A O 1
ATOM 778 N N . ASN A 1 96 ? 6.138 0.908 -14.137 1.00 95.06 96 ASN A N 1
ATOM 779 C CA . ASN A 1 96 ? 6.547 1.970 -15.046 1.00 95.06 96 ASN A CA 1
ATOM 780 C C . ASN A 1 96 ? 7.836 1.583 -15.794 1.00 95.06 96 ASN A C 1
ATOM 782 O O . ASN A 1 96 ? 8.870 1.299 -15.190 1.00 95.06 96 ASN A O 1
ATOM 786 N N . LEU A 1 97 ? 7.784 1.612 -17.127 1.00 93.44 97 LEU A N 1
ATOM 787 C CA . LEU A 1 97 ? 8.936 1.337 -17.993 1.00 93.44 97 LEU A CA 1
ATOM 788 C C . LEU A 1 97 ? 10.029 2.408 -17.903 1.00 93.44 97 LEU A C 1
ATOM 790 O O . LEU A 1 97 ? 11.172 2.138 -18.264 1.00 93.44 97 LEU A O 1
ATOM 794 N N . ASN A 1 98 ? 9.707 3.607 -17.424 1.00 95.06 98 ASN A N 1
ATOM 795 C CA . ASN A 1 98 ? 10.671 4.691 -17.265 1.00 95.06 98 ASN A CA 1
ATOM 796 C C . ASN A 1 98 ? 11.513 4.544 -15.996 1.00 95.06 98 ASN A C 1
ATOM 798 O O . ASN A 1 98 ? 12.614 5.077 -15.946 1.00 95.06 98 ASN A O 1
ATOM 802 N N . THR A 1 99 ? 11.024 3.805 -14.997 1.00 95.56 99 THR A N 1
ATOM 803 C CA . THR A 1 99 ? 11.735 3.611 -13.726 1.00 95.56 99 THR A CA 1
ATOM 804 C C . THR A 1 99 ? 12.414 2.247 -13.631 1.00 95.56 99 THR A C 1
ATOM 806 O O . THR A 1 99 ? 13.362 2.091 -12.871 1.00 95.56 99 THR A O 1
ATOM 809 N N . VAL A 1 100 ? 11.971 1.247 -14.403 1.00 95.50 100 VAL A N 1
ATOM 810 C CA . VAL A 1 100 ? 12.487 -0.129 -14.309 1.00 95.50 100 VAL A CA 1
ATOM 811 C C . VAL A 1 100 ? 14.002 -0.223 -14.561 1.00 95.50 100 VAL A C 1
ATOM 813 O O . VAL A 1 100 ? 14.520 0.302 -15.541 1.00 95.50 100 VAL A O 1
ATOM 816 N N . HIS A 1 101 ? 14.727 -0.925 -13.694 1.00 95.88 101 HIS A N 1
ATOM 817 C CA . HIS A 1 101 ? 16.170 -1.120 -13.849 1.00 95.88 101 HIS A CA 1
ATOM 818 C C . HIS A 1 101 ? 16.510 -1.962 -15.095 1.00 95.88 101 HIS A C 1
ATOM 820 O O . HIS A 1 101 ? 15.756 -2.866 -15.472 1.00 95.88 101 HIS A O 1
ATOM 826 N N . TYR A 1 102 ? 17.681 -1.727 -15.696 1.00 95.69 102 TYR A N 1
ATOM 827 C CA . TYR A 1 102 ? 18.121 -2.402 -16.925 1.00 95.69 102 TYR A CA 1
ATOM 828 C C . TYR A 1 102 ? 18.180 -3.929 -16.806 1.00 95.69 102 TYR A C 1
ATOM 830 O O . TYR A 1 102 ? 18.013 -4.626 -17.793 1.00 95.69 102 TYR A O 1
ATOM 838 N N . HIS A 1 103 ? 18.347 -4.498 -15.615 1.00 95.94 103 HIS A N 1
ATOM 839 C CA . HIS A 1 103 ? 18.372 -5.957 -15.426 1.00 95.94 103 HIS A CA 1
ATOM 840 C C . HIS A 1 103 ? 16.991 -6.590 -15.170 1.00 95.94 103 HIS A C 1
ATOM 842 O O . HIS A 1 103 ? 16.909 -7.758 -14.787 1.00 95.94 103 HIS A O 1
ATOM 848 N N . LEU A 1 104 ? 15.894 -5.850 -15.342 1.00 96.25 104 LEU A N 1
ATOM 849 C CA . LEU A 1 104 ? 14.539 -6.345 -15.098 1.00 96.25 104 LEU A CA 1
ATOM 850 C C . LEU A 1 104 ? 13.723 -6.395 -16.390 1.00 96.25 104 LEU A C 1
ATOM 852 O O . LEU A 1 104 ? 13.705 -5.451 -17.171 1.00 96.25 104 LEU A O 1
ATOM 856 N N . ILE A 1 105 ? 13.003 -7.491 -16.604 1.00 96.00 105 ILE A N 1
ATOM 857 C CA . ILE A 1 105 ? 12.100 -7.686 -17.741 1.00 96.00 105 ILE A CA 1
ATOM 858 C C . ILE A 1 105 ? 10.667 -7.581 -17.243 1.00 96.00 105 ILE A C 1
ATOM 860 O O . ILE A 1 105 ? 10.269 -8.330 -16.348 1.00 96.00 105 ILE A O 1
ATOM 864 N N . LEU A 1 106 ? 9.894 -6.680 -17.849 1.00 95.69 106 LEU A N 1
ATOM 865 C CA . LEU A 1 106 ? 8.461 -6.554 -17.611 1.00 95.69 106 LEU A CA 1
ATOM 866 C C . LEU A 1 106 ? 7.669 -7.374 -18.631 1.00 95.69 106 LEU A C 1
ATOM 868 O O . LEU A 1 106 ? 7.991 -7.418 -19.815 1.00 95.69 106 LEU A O 1
ATOM 872 N N . SER A 1 107 ? 6.615 -8.033 -18.163 1.00 95.12 107 SER A N 1
ATOM 873 C CA . SER A 1 107 ? 5.701 -8.823 -18.991 1.00 95.12 107 SER A CA 1
ATOM 874 C C . SER A 1 107 ? 4.271 -8.708 -18.468 1.00 95.12 107 SER A C 1
ATOM 876 O O . SER A 1 107 ? 4.024 -8.029 -17.469 1.00 95.12 107 SER A O 1
ATOM 878 N N . GLU A 1 108 ? 3.319 -9.319 -19.178 1.00 95.81 108 GLU A N 1
ATOM 879 C CA . GLU A 1 108 ? 1.895 -9.320 -18.808 1.00 95.81 108 GLU A CA 1
ATOM 880 C C . GLU A 1 108 ? 1.360 -7.908 -18.534 1.00 95.81 108 GLU A C 1
ATOM 882 O O . GLU A 1 108 ? 0.884 -7.595 -17.446 1.00 95.81 108 GLU A O 1
ATOM 887 N N . LYS A 1 109 ? 1.481 -7.023 -19.534 1.00 95.06 109 LYS A N 1
ATOM 888 C CA . LYS A 1 109 ? 1.092 -5.604 -19.419 1.00 95.06 109 LYS A CA 1
ATOM 889 C C . LYS A 1 109 ? 1.787 -4.901 -18.242 1.00 95.06 109 LYS A C 1
ATOM 891 O O . LYS A 1 109 ? 1.168 -4.124 -17.520 1.00 95.06 109 LYS A O 1
ATOM 896 N N . ASN A 1 110 ? 3.074 -5.192 -18.058 1.00 95.81 110 ASN A N 1
ATOM 897 C CA . ASN A 1 110 ? 3.923 -4.651 -16.997 1.00 95.81 110 ASN A CA 1
ATOM 898 C C . ASN A 1 110 ? 3.466 -5.011 -15.576 1.00 95.81 110 ASN A C 1
ATOM 900 O O . ASN A 1 110 ? 3.687 -4.242 -14.644 1.00 95.81 110 ASN A O 1
ATOM 904 N N . ARG A 1 111 ? 2.827 -6.170 -15.391 1.00 95.38 111 ARG A N 1
ATOM 905 C CA . ARG A 1 111 ? 2.393 -6.655 -14.069 1.00 95.38 111 ARG A CA 1
ATOM 906 C C . ARG A 1 111 ? 3.305 -7.732 -13.489 1.00 95.38 111 ARG A C 1
ATOM 908 O O . ARG A 1 111 ? 3.261 -7.986 -12.291 1.00 95.38 111 ARG A O 1
ATOM 915 N N . VAL A 1 112 ? 4.157 -8.334 -14.319 1.00 96.50 112 VAL A N 1
ATOM 916 C CA . VAL A 1 112 ? 5.114 -9.367 -13.906 1.00 96.50 112 VAL A CA 1
ATOM 917 C C . VAL A 1 112 ? 6.532 -8.907 -14.203 1.00 96.50 112 VAL A C 1
ATOM 919 O O . VAL A 1 112 ? 6.820 -8.483 -15.324 1.00 96.50 112 VAL A O 1
ATOM 922 N N . VAL A 1 113 ? 7.420 -9.045 -13.215 1.00 96.56 113 VAL A N 1
ATOM 923 C CA . VAL A 1 113 ? 8.849 -8.743 -13.339 1.00 96.56 113 VAL A CA 1
ATOM 924 C C . VAL A 1 113 ? 9.691 -10.013 -13.241 1.00 96.56 113 VAL A C 1
ATOM 926 O O . VAL A 1 113 ? 9.422 -10.892 -12.423 1.00 96.56 113 VAL A O 1
ATOM 929 N N . LYS A 1 114 ? 10.730 -10.109 -14.070 1.00 97.25 114 LYS A N 1
ATOM 930 C CA . LYS A 1 114 ? 11.752 -11.161 -13.997 1.00 97.25 114 LYS A CA 1
ATOM 931 C C . LYS A 1 114 ? 13.139 -10.538 -14.028 1.00 97.25 114 LYS A C 1
ATOM 933 O O . LYS A 1 114 ? 13.365 -9.584 -14.767 1.00 97.25 114 LYS A O 1
ATOM 938 N N . ARG A 1 115 ? 14.076 -11.093 -13.260 1.00 96.50 115 ARG A N 1
ATOM 939 C CA . ARG A 1 115 ? 15.485 -10.697 -13.339 1.00 96.50 115 ARG A CA 1
ATOM 940 C C . ARG A 1 115 ? 16.123 -11.318 -14.578 1.00 96.50 115 ARG A C 1
ATOM 942 O O . ARG A 1 115 ? 15.956 -12.508 -14.830 1.00 96.50 115 ARG A O 1
ATOM 949 N N . SER A 1 116 ? 16.860 -10.506 -15.317 1.00 95.31 116 SER A N 1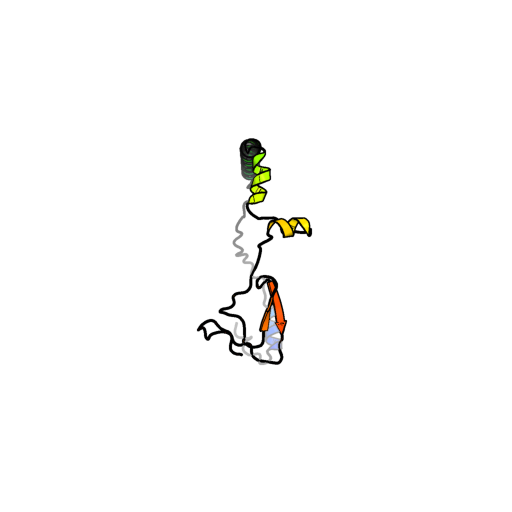
ATOM 950 C CA . SER A 1 116 ? 17.692 -10.909 -16.441 1.00 95.31 116 SER A CA 1
ATOM 951 C C . SER A 1 116 ? 19.161 -10.791 -16.056 1.00 95.31 116 SER A C 1
ATOM 953 O O . SER A 1 116 ? 19.555 -9.869 -15.346 1.00 95.31 116 SER A O 1
ATOM 955 N N . GLU A 1 117 ? 19.980 -11.719 -16.545 1.00 95.56 117 GLU A N 1
ATOM 956 C CA . GLU A 1 117 ? 21.442 -11.614 -16.460 1.00 95.56 117 GLU A CA 1
ATOM 957 C C . GLU A 1 117 ? 22.010 -10.617 -17.474 1.00 95.56 117 GLU A C 1
ATOM 959 O O . GLU A 1 117 ? 23.126 -10.141 -17.313 1.00 95.56 117 GLU A O 1
ATOM 964 N N . ARG A 1 118 ? 21.243 -10.304 -18.524 1.00 95.19 118 ARG A N 1
ATOM 965 C CA . ARG A 1 118 ? 21.607 -9.322 -19.548 1.00 95.19 118 ARG A CA 1
ATOM 966 C C . ARG A 1 118 ? 20.856 -8.021 -19.324 1.00 95.19 118 ARG A C 1
ATOM 968 O O . ARG A 1 118 ? 19.653 -8.054 -19.036 1.00 95.19 118 ARG A O 1
ATOM 975 N N . GLU A 1 119 ? 21.532 -6.908 -19.556 1.00 93.94 119 GLU A N 1
ATOM 976 C CA . GLU A 1 119 ? 20.909 -5.589 -19.594 1.00 93.94 119 GLU A CA 1
ATOM 977 C C . GLU A 1 119 ? 19.882 -5.501 -20.726 1.00 93.94 119 GLU A C 1
ATOM 979 O O . GLU A 1 119 ? 20.109 -5.931 -21.860 1.00 93.94 119 GLU A O 1
ATOM 984 N N . GLN A 1 120 ? 18.711 -4.984 -20.381 1.00 93.38 120 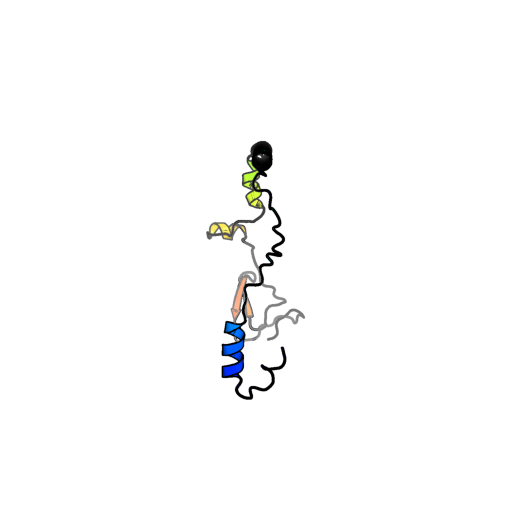GLN A N 1
ATOM 985 C CA . GLN A 1 120 ? 17.615 -4.704 -21.287 1.00 93.38 120 GLN A CA 1
ATOM 986 C C . GLN A 1 120 ? 17.826 -3.338 -21.928 1.00 93.38 120 GLN A C 1
ATOM 988 O O . GLN A 1 120 ? 18.282 -2.397 -21.285 1.00 93.38 120 GLN A O 1
ATOM 993 N N . GLN A 1 121 ? 17.437 -3.217 -23.193 1.00 93.31 121 GLN A N 1
ATOM 994 C CA . GLN A 1 121 ? 17.582 -1.989 -23.973 1.00 93.31 121 GLN A CA 1
ATOM 995 C C . GLN A 1 121 ? 16.441 -1.005 -23.691 1.00 93.31 121 GLN A C 1
ATOM 997 O O . GLN A 1 121 ? 15.662 -0.660 -24.580 1.00 93.31 121 GLN A O 1
ATOM 1002 N N . TYR A 1 122 ? 16.302 -0.578 -22.440 1.00 91.94 122 TYR A N 1
ATOM 1003 C CA . TYR A 1 122 ? 15.401 0.520 -22.110 1.00 91.94 122 TYR A CA 1
ATOM 1004 C C . TYR A 1 122 ? 16.055 1.861 -22.435 1.00 91.94 122 TYR A C 1
ATOM 1006 O O . TYR A 1 122 ? 17.262 2.019 -22.287 1.00 91.94 122 TYR A O 1
ATOM 1014 N N . SER A 1 123 ? 15.258 2.836 -22.871 1.00 91.88 123 SER A N 1
ATOM 1015 C CA . SER A 1 123 ? 15.750 4.198 -23.088 1.00 91.88 123 SER A CA 1
ATOM 1016 C C . SER A 1 123 ? 16.133 4.858 -21.765 1.00 91.88 123 SER A C 1
ATOM 1018 O O . SER A 1 123 ? 15.442 4.676 -20.755 1.00 91.88 123 SER A O 1
ATOM 1020 N N . ASP A 1 124 ? 17.191 5.661 -21.783 1.00 93.31 124 ASP A N 1
ATOM 1021 C CA . ASP A 1 124 ? 17.611 6.429 -20.613 1.00 93.31 124 ASP A CA 1
ATOM 1022 C C . ASP A 1 124 ? 16.504 7.381 -20.157 1.00 93.31 124 ASP A C 1
ATOM 1024 O O . ASP A 1 124 ? 15.801 7.997 -20.965 1.00 93.31 124 ASP A O 1
ATOM 1028 N N . HIS A 1 125 ? 16.330 7.471 -18.840 1.00 96.00 125 HIS A N 1
ATOM 1029 C CA . HIS A 1 125 ? 15.315 8.304 -18.212 1.00 96.00 125 HIS A CA 1
ATOM 1030 C C . HIS A 1 125 ? 15.815 8.768 -16.835 1.00 96.00 125 HIS A C 1
ATOM 1032 O O . HIS A 1 125 ? 16.385 7.954 -16.113 1.00 96.00 125 HIS A O 1
ATOM 1038 N N . PRO A 1 126 ? 15.591 10.033 -16.430 1.00 95.69 126 PRO A N 1
ATOM 1039 C CA . PRO A 1 126 ? 16.109 10.572 -15.165 1.00 95.69 126 PRO A CA 1
ATOM 1040 C C . PRO A 1 126 ? 15.573 9.867 -13.911 1.00 95.69 126 PRO A C 1
ATOM 1042 O O . PRO A 1 126 ? 16.196 9.926 -12.861 1.00 95.69 126 PRO A O 1
ATOM 1045 N N . GLU A 1 127 ? 14.413 9.219 -14.008 1.00 96.50 127 GLU A N 1
ATOM 1046 C CA . GLU A 1 127 ? 13.813 8.443 -12.910 1.00 96.50 127 GLU A CA 1
ATOM 1047 C C . GLU A 1 127 ? 14.215 6.957 -12.920 1.00 96.50 127 GLU A C 1
ATOM 1049 O O . GLU A 1 127 ? 13.685 6.172 -12.130 1.00 96.50 127 GLU A O 1
ATOM 1054 N N . ARG A 1 128 ? 15.072 6.531 -13.857 1.00 95.06 128 ARG A N 1
ATOM 1055 C CA . ARG A 1 128 ? 15.457 5.126 -13.977 1.00 95.06 128 ARG A CA 1
ATOM 1056 C C . ARG A 1 128 ? 16.456 4.769 -12.893 1.00 95.06 128 ARG A C 1
ATOM 1058 O O . ARG A 1 128 ? 17.440 5.470 -12.718 1.00 95.06 128 ARG A O 1
ATOM 1065 N N . PHE A 1 129 ? 16.213 3.648 -12.222 1.00 92.25 129 PHE A N 1
ATOM 1066 C CA . PHE A 1 129 ? 17.197 3.081 -11.313 1.00 92.25 129 PHE A CA 1
ATOM 1067 C C . PHE A 1 129 ? 18.378 2.502 -12.095 1.00 92.25 129 PHE A C 1
ATOM 1069 O O . PHE A 1 129 ? 18.196 1.771 -13.073 1.00 92.25 129 PHE A O 1
ATOM 1076 N N . ASP A 1 130 ? 19.569 2.801 -11.604 1.00 85.44 130 ASP A N 1
ATOM 1077 C CA . ASP A 1 130 ? 20.873 2.549 -12.208 1.00 85.44 130 ASP A CA 1
ATOM 1078 C C . ASP A 1 130 ? 21.825 1.761 -11.275 1.00 85.44 130 ASP A C 1
ATOM 1080 O O . ASP A 1 130 ? 22.927 1.403 -11.694 1.00 85.44 130 ASP A O 1
ATOM 1084 N N . PHE A 1 131 ? 21.376 1.410 -10.056 1.00 77.12 131 PHE A N 1
ATOM 1085 C CA . PHE A 1 131 ? 22.094 0.579 -9.073 1.00 77.12 131 PHE A CA 1
ATOM 1086 C C . PHE A 1 131 ? 21.183 -0.442 -8.376 1.00 77.12 131 PHE A C 1
ATOM 1088 O O . PHE A 1 131 ? 19.998 -0.115 -8.127 1.00 77.12 131 PHE A O 1
#

Secondary structure (DSSP, 8-state):
--SSTT---HHHHHHHHHHT---------------TT---HHHHHHHHHHHHHHHHHHHHHHHTS-GGGGGGGGGSPPPP-SHHHHHTT-------TTT--TTEEEETTTTEEEE-SSPP-PPP-TT----

Foldseek 3Di:
DPVLVPDPDVVVSVVVVVVPPPPPPDPPPPDPPPPPPDDCVVVVVVVVVVVVVVVVVCCVVVVPPPVCVVVVVVVDDDPQDDPVSVCVVDDDDADDLQAEEQQWDADDRRPDIDGHPDGHPRDHHPNYDHD

Radius of gyration: 43.92 Å; chains: 1; bounding box: 69×41×109 Å

Sequence (131 aa):
MEQLSHTHDHIQFLQSFQSLRVSSGRDDSSSITVNKHLSFDGVRKSLSDLKKRLEEIFQEEFIKIPEHAAAVQMILPSEPKSREDFLHYFCDLTLNLNTVHYHLILSEKNRVVKRSEREQQYSDHPERFDF

Organism: NCBI:txid175788

InterPro domains:
  IPR006574 SPRY-associated [PF13765] (93-131)
  IPR006574 SPRY-associated [SM00589] (90-130)
  IPR013320 Concanavalin A-like lectin/glucanase domain superfamily [SSF49899] (83-130)
  IPR043136 B30.2/SPRY domain superfamily [G3DSA:2.60.120.920] (70-131)
  IPR051051 E3 ubiquitin-protein ligase TRIM/RNF [PTHR25465] (1-130)
  IPR058030 TRIM8/14/16/25/29/45/65, coiled-coil region [PF25600] (1-59)

pLDDT: mean 78.35, std 17.47, range [46.62, 97.25]